Protein AF-A0A1H9RV15-F1 (afdb_monomer_lite)

pLDDT: mean 89.0, std 9.19, range [59.44, 98.06]

Secondary structure (DSSP, 8-state):
--HHHHHHTTHHHHHHTS-HHHHHHHHHHHHHHHGGG-SS-HHHHS-HHHHHHHHHIIIII-STT---HHHHHHHHHHHHHHHHH---TTHHHHHHHHHHHHHHHHS---HHHHHHHHHHHHHHHHHHTT--TT-HHHHHT-HHHHHHHHHHHHHHHTT-

Radius of gyration: 14.88 Å; chains: 1; bounding box: 36×20×36 Å

Foldseek 3Di:
DFPLCVLCVCLLVLQQVFDQQLLLVLLLCLLVVLQCLFPPHNPVQWDPVVVVLSCVCSPPPSHQLRAEPVNLVVNLVVLVCQCVVIVRQLSVLNSQLVNLSSVCSHPIRHSVSSSSSLVSSLSSRCVSVVHDRVDRPVLVPDPSSVVSSVVSVVSSVVRD

Sequence (160 aa):
MSLWDVRASEWGEVLEGISPLERGEISREVVKGSLGFFRPSFDEVFAEDTVRFVRSVLGESARPGGVDSVEADEISGRLYTLAEQDPAIGTASLAAALSLFFDCAATDFDAESVLEILSACYEAVLHTEGLSQEVLESETDNDNCSRLIDFQWEVITRFA

Structure (mmCIF, N/CA/C/O backbone):
data_AF-A0A1H9RV15-F1
#
_entry.id   AF-A0A1H9RV15-F1
#
loop_
_atom_site.group_PDB
_atom_site.id
_atom_site.type_symbol
_atom_site.label_atom_id
_atom_site.label_alt_id
_atom_site.label_comp_id
_atom_site.label_asym_id
_atom_site.label_entity_id
_atom_site.label_seq_id
_atom_site.pdbx_PDB_ins_code
_atom_site.Cartn_x
_atom_site.Cartn_y
_atom_site.Cartn_z
_atom_site.occupancy
_atom_site.B_iso_or_equiv
_atom_site.auth_seq_id
_atom_site.auth_comp_id
_atom_site.auth_asym_id
_atom_site.auth_atom_id
_atom_site.pdbx_PDB_model_num
ATOM 1 N N . MET A 1 1 ? -11.046 11.226 -10.508 1.00 76.06 1 MET A N 1
ATOM 2 C CA . MET A 1 1 ? -11.742 10.367 -9.536 1.00 76.06 1 MET A CA 1
ATOM 3 C C . MET A 1 1 ? -11.384 8.966 -9.947 1.00 76.06 1 MET A C 1
ATOM 5 O O . MET A 1 1 ? -11.799 8.555 -11.027 1.00 76.06 1 MET A O 1
ATOM 9 N N . SER A 1 2 ? -10.522 8.341 -9.161 1.00 87.88 2 SER A N 1
ATOM 10 C CA . SER A 1 2 ? -9.975 7.017 -9.428 1.00 87.88 2 SER A CA 1
ATOM 11 C C . SER A 1 2 ? -10.987 5.928 -9.071 1.00 87.88 2 SER A C 1
ATOM 13 O O . SER A 1 2 ? -11.999 6.191 -8.409 1.00 87.88 2 SER A O 1
ATOM 15 N N . LEU A 1 3 ? -10.726 4.689 -9.490 1.00 88.19 3 LEU A N 1
ATOM 16 C CA . LEU A 1 3 ? -11.530 3.542 -9.059 1.00 88.19 3 LEU A CA 1
ATOM 17 C C . LEU A 1 3 ? -11.449 3.358 -7.539 1.00 88.19 3 LEU A C 1
ATOM 19 O O . LEU A 1 3 ? -12.447 3.001 -6.909 1.00 88.19 3 LEU A O 1
ATOM 23 N N . TRP A 1 4 ? -10.284 3.646 -6.958 1.00 93.62 4 TRP A N 1
ATOM 24 C CA . TRP A 1 4 ? -10.071 3.595 -5.519 1.00 93.62 4 TRP A CA 1
ATOM 25 C C . TRP A 1 4 ? -10.959 4.604 -4.782 1.00 93.62 4 TRP A C 1
ATOM 27 O O . TRP A 1 4 ? -11.690 4.194 -3.888 1.00 93.62 4 TRP A O 1
ATOM 37 N N . ASP A 1 5 ? -11.019 5.869 -5.224 1.00 91.75 5 ASP A N 1
ATOM 38 C CA . ASP A 1 5 ? -11.853 6.913 -4.592 1.00 91.75 5 ASP A CA 1
ATOM 39 C C . ASP A 1 5 ? -13.330 6.504 -4.515 1.00 91.75 5 ASP A C 1
ATOM 41 O O . ASP A 1 5 ? -14.012 6.717 -3.511 1.00 91.75 5 ASP A O 1
ATOM 45 N N . VAL A 1 6 ? -13.838 5.904 -5.596 1.00 90.00 6 VAL A N 1
ATOM 46 C CA . VAL A 1 6 ? -15.234 5.456 -5.682 1.00 90.00 6 VAL A CA 1
ATOM 47 C C . VAL A 1 6 ? -15.498 4.351 -4.661 1.00 90.00 6 VAL A C 1
ATOM 49 O O . VAL A 1 6 ? -16.524 4.358 -3.980 1.00 90.00 6 VAL A O 1
ATOM 52 N N . ARG A 1 7 ? -14.571 3.398 -4.548 1.00 90.56 7 ARG A N 1
ATOM 53 C CA . ARG A 1 7 ? -14.728 2.192 -3.730 1.00 90.56 7 ARG A CA 1
ATOM 54 C C . ARG A 1 7 ? -14.453 2.444 -2.254 1.00 90.56 7 ARG A C 1
ATOM 56 O O . ARG A 1 7 ? -15.176 1.904 -1.426 1.00 90.56 7 ARG A O 1
ATOM 63 N N . ALA A 1 8 ? -13.476 3.287 -1.946 1.00 91.44 8 ALA A N 1
ATOM 64 C CA . ALA A 1 8 ? -13.043 3.589 -0.589 1.00 91.44 8 ALA A CA 1
ATOM 65 C C . ALA A 1 8 ? -13.955 4.576 0.150 1.00 91.44 8 ALA A C 1
ATOM 67 O O . ALA A 1 8 ? -13.808 4.748 1.358 1.00 91.44 8 ALA A O 1
ATOM 68 N N . SER A 1 9 ? -14.923 5.189 -0.542 1.00 89.94 9 SER A N 1
ATOM 69 C CA . SER A 1 9 ? -15.815 6.204 0.035 1.00 89.94 9 SER A CA 1
ATOM 70 C C . SER A 1 9 ? -16.570 5.747 1.294 1.00 89.94 9 SER A C 1
ATOM 72 O O . SER A 1 9 ? -16.852 6.572 2.158 1.00 89.94 9 SER A O 1
ATOM 74 N N . GLU A 1 10 ? -16.838 4.446 1.436 1.00 88.94 10 GLU A N 1
ATOM 75 C CA . GLU A 1 10 ? -17.528 3.856 2.597 1.00 88.94 10 GLU A CA 1
ATOM 76 C C . GLU A 1 10 ? -16.571 3.159 3.584 1.00 88.94 10 GLU A C 1
ATOM 78 O O . GLU A 1 10 ? -16.977 2.751 4.671 1.00 88.94 10 GLU A O 1
ATOM 83 N N . TRP A 1 11 ? -15.291 2.998 3.237 1.00 95.50 11 TRP A N 1
ATOM 84 C CA . TRP A 1 11 ? -14.346 2.212 4.040 1.00 95.50 11 TRP A CA 1
ATOM 85 C C . TRP A 1 11 ? -13.936 2.924 5.329 1.00 95.50 11 TRP A C 1
ATOM 87 O O . TRP A 1 11 ? -13.651 2.260 6.323 1.00 95.50 11 TRP A O 1
ATOM 97 N N . GLY A 1 12 ? -13.939 4.261 5.330 1.00 91.75 12 GLY A N 1
ATOM 98 C CA . GLY A 1 12 ? -13.603 5.065 6.507 1.00 91.75 12 GLY A CA 1
ATOM 99 C C . GLY A 1 12 ? -14.506 4.765 7.701 1.00 91.75 12 GLY A C 1
ATOM 100 O O . GLY A 1 12 ? -14.002 4.475 8.781 1.00 91.75 12 GLY A O 1
ATOM 101 N N . GLU A 1 13 ? -15.826 4.723 7.493 1.00 93.56 13 GLU A N 1
ATOM 102 C CA . GLU A 1 13 ? -16.794 4.413 8.558 1.00 93.56 13 GLU A CA 1
ATOM 103 C C . GLU A 1 13 ? -16.577 3.009 9.142 1.00 93.56 13 GLU A C 1
ATOM 105 O O . GLU A 1 13 ? -16.708 2.795 10.347 1.00 93.56 13 GLU A O 1
ATOM 110 N N . VAL A 1 14 ? -16.202 2.044 8.296 1.00 96.12 14 VAL A N 1
ATOM 111 C CA . VAL A 1 14 ? -15.886 0.679 8.737 1.00 96.12 14 VAL A CA 1
ATOM 112 C C . VAL A 1 14 ? -14.604 0.663 9.570 1.00 96.12 14 VAL A C 1
ATOM 114 O O . VAL A 1 14 ? -14.572 0.062 10.641 1.00 96.12 14 VAL A O 1
ATOM 117 N N . LEU A 1 15 ? -13.562 1.363 9.116 1.00 96.44 15 LEU A N 1
ATOM 118 C CA . LEU A 1 15 ? -12.280 1.461 9.816 1.00 96.44 15 LEU A CA 1
ATOM 119 C C . LEU A 1 15 ? -12.385 2.203 11.153 1.00 96.44 15 LEU A C 1
ATOM 121 O O . LEU A 1 15 ? -11.665 1.858 12.086 1.00 96.44 15 LEU A O 1
ATOM 125 N N . GLU A 1 16 ? -13.279 3.181 11.288 1.00 95.69 16 GLU A N 1
ATOM 126 C CA . GLU A 1 16 ? -13.557 3.847 12.570 1.00 95.69 16 GLU A CA 1
ATOM 127 C C . GLU A 1 16 ? -14.115 2.886 13.631 1.00 95.69 16 GLU A C 1
ATOM 129 O O . GLU A 1 16 ? -13.891 3.087 14.827 1.00 95.69 16 GLU A O 1
ATOM 134 N N . GLY A 1 17 ? -14.817 1.830 13.205 1.00 95.25 17 GLY A N 1
ATOM 135 C CA . GLY A 1 17 ? -15.331 0.779 14.084 1.00 95.25 17 GLY A CA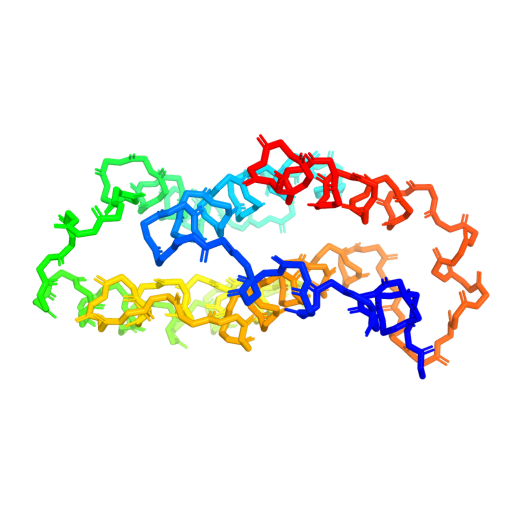 1
ATOM 136 C C . GLY A 1 17 ? -14.286 -0.250 14.528 1.00 95.25 17 GLY A C 1
ATOM 137 O O . GLY A 1 17 ? -14.544 -1.002 15.469 1.00 95.25 17 GLY A O 1
ATOM 138 N N . ILE A 1 18 ? -13.117 -0.281 13.882 1.00 96.81 18 ILE A N 1
ATOM 139 C CA . ILE A 1 18 ? -12.053 -1.266 14.106 1.00 96.81 18 ILE A CA 1
ATOM 140 C C . ILE A 1 18 ? -11.026 -0.711 15.103 1.00 96.81 18 ILE A C 1
ATOM 142 O O . ILE A 1 18 ? -10.687 0.476 15.094 1.00 96.81 18 ILE A O 1
ATOM 146 N N . SER A 1 19 ? -10.501 -1.561 15.992 1.00 95.25 19 SER A N 1
ATOM 147 C CA . SER A 1 19 ? -9.532 -1.098 16.991 1.00 95.25 19 SER A CA 1
ATOM 148 C C . SER A 1 19 ? -8.219 -0.613 16.344 1.00 95.25 19 SER A C 1
ATOM 150 O O . SER A 1 19 ? -7.855 -1.067 15.258 1.00 95.25 19 SER A O 1
ATOM 152 N N . PRO A 1 20 ? -7.445 0.285 16.990 1.00 93.31 20 PRO A N 1
ATOM 153 C CA . PRO A 1 20 ? -6.160 0.734 16.441 1.00 93.31 20 PRO A CA 1
ATOM 154 C C . PRO A 1 20 ? -5.172 -0.411 16.163 1.00 93.31 20 PRO A C 1
ATOM 156 O O . PRO A 1 20 ? -4.473 -0.403 15.154 1.00 93.31 20 PRO A O 1
ATOM 159 N N . LEU A 1 21 ? -5.155 -1.440 17.017 1.00 91.75 21 LEU A N 1
ATOM 160 C CA . LEU A 1 21 ? -4.301 -2.612 16.819 1.00 91.75 21 LEU A CA 1
ATOM 161 C C . LEU A 1 21 ? -4.684 -3.387 15.548 1.00 91.75 21 LEU A C 1
ATOM 163 O O . LEU A 1 21 ? -3.813 -3.758 14.766 1.00 91.75 21 LEU A O 1
ATOM 167 N N . GLU A 1 22 ? -5.980 -3.615 15.337 1.00 95.38 22 GLU A N 1
ATOM 168 C CA . GLU A 1 22 ? -6.496 -4.312 14.154 1.00 95.38 22 GLU A CA 1
ATOM 169 C C . GLU A 1 22 ? -6.296 -3.483 12.881 1.00 95.38 22 GLU A C 1
ATOM 171 O O . GLU A 1 22 ? -5.919 -4.036 11.853 1.00 95.38 22 GLU A O 1
ATOM 176 N N . ARG A 1 23 ? -6.432 -2.154 12.956 1.00 96.50 23 ARG A N 1
ATOM 177 C CA . ARG A 1 23 ? -6.058 -1.234 11.869 1.00 96.50 23 ARG A CA 1
ATOM 178 C C . ARG A 1 23 ? -4.582 -1.353 11.488 1.00 96.50 23 ARG A C 1
ATOM 180 O O . ARG A 1 23 ? -4.264 -1.396 10.302 1.00 96.50 23 ARG A O 1
ATOM 187 N N . GLY A 1 24 ? -3.691 -1.490 12.470 1.00 93.56 24 GLY A N 1
ATOM 188 C CA . GLY A 1 24 ? -2.277 -1.779 12.223 1.00 93.56 24 GLY A CA 1
ATOM 189 C C . GLY A 1 24 ? -2.050 -3.107 11.490 1.00 93.56 24 GLY A C 1
ATOM 190 O O . GLY A 1 24 ? -1.247 -3.165 10.556 1.00 93.56 24 GLY A O 1
ATOM 191 N N . GLU A 1 25 ? -2.776 -4.167 11.860 1.00 93.75 25 GLU A N 1
ATOM 192 C CA . GLU A 1 25 ? -2.707 -5.456 11.151 1.00 93.75 25 GLU A CA 1
ATOM 193 C C . GLU A 1 25 ? -3.297 -5.371 9.732 1.00 93.75 25 GLU A C 1
ATOM 195 O O . GLU A 1 25 ? -2.694 -5.911 8.806 1.00 93.75 25 GLU A O 1
ATOM 200 N N . ILE A 1 26 ? -4.393 -4.629 9.521 1.00 95.81 26 ILE A N 1
ATOM 201 C CA . ILE A 1 26 ? -4.959 -4.355 8.187 1.00 95.81 26 ILE A CA 1
ATOM 202 C C . ILE A 1 26 ? -3.922 -3.669 7.298 1.00 95.81 26 ILE A C 1
ATOM 204 O O . ILE A 1 26 ? -3.623 -4.169 6.212 1.00 95.81 26 ILE A O 1
ATOM 208 N N . SER A 1 27 ? -3.334 -2.559 7.759 1.00 95.75 27 SER A N 1
ATOM 209 C CA . SER A 1 27 ? -2.317 -1.819 7.003 1.00 95.75 27 SER A CA 1
ATOM 210 C C . SER A 1 27 ? -1.143 -2.717 6.630 1.00 95.75 27 SER A C 1
ATOM 212 O O . SER A 1 27 ? -0.704 -2.742 5.481 1.00 95.75 27 SER A O 1
ATOM 214 N N . ARG A 1 28 ? -0.665 -3.524 7.579 1.00 93.56 28 ARG A N 1
ATOM 215 C CA . ARG A 1 28 ? 0.426 -4.471 7.352 1.00 93.56 28 ARG A CA 1
ATOM 216 C C . ARG A 1 28 ? 0.066 -5.541 6.319 1.00 93.56 28 ARG A C 1
ATOM 218 O O . ARG A 1 28 ? 0.871 -5.821 5.426 1.00 93.56 28 ARG A O 1
ATOM 225 N N . GLU A 1 29 ? -1.102 -6.169 6.454 1.00 95.31 29 GLU A N 1
ATOM 226 C CA . GLU A 1 29 ? -1.582 -7.191 5.520 1.00 95.31 29 GLU A CA 1
ATOM 227 C C . GLU A 1 29 ? -1.735 -6.618 4.115 1.00 95.31 29 GLU A C 1
ATOM 229 O O . GLU A 1 29 ? -1.291 -7.252 3.154 1.00 95.31 29 GLU A O 1
ATOM 234 N N . VAL A 1 30 ? -2.280 -5.405 3.989 1.00 96.69 30 VAL A N 1
ATOM 235 C CA . VAL A 1 30 ? -2.431 -4.741 2.697 1.00 96.69 30 VAL A CA 1
ATOM 236 C C . VAL A 1 30 ? -1.082 -4.402 2.083 1.00 96.69 30 VAL A C 1
ATOM 238 O O . VAL A 1 30 ? -0.852 -4.783 0.936 1.00 96.69 30 VAL A O 1
ATOM 241 N N . VAL A 1 31 ? -0.170 -3.743 2.804 1.00 95.62 31 VAL A N 1
ATOM 242 C CA . VAL A 1 31 ? 1.146 -3.365 2.255 1.00 95.62 31 VAL A CA 1
ATOM 243 C C . VAL A 1 31 ? 1.894 -4.606 1.770 1.00 95.62 31 VAL A C 1
ATOM 245 O O . VAL A 1 31 ? 2.394 -4.650 0.645 1.00 95.62 31 VAL A O 1
ATOM 248 N N . LYS A 1 32 ? 1.914 -5.668 2.582 1.00 95.06 32 LYS A N 1
ATOM 249 C CA . LYS A 1 32 ? 2.584 -6.922 2.228 1.00 95.06 32 LYS A CA 1
ATOM 250 C C . LYS A 1 32 ? 1.888 -7.662 1.085 1.00 95.06 32 LYS A C 1
ATOM 252 O O . LYS A 1 32 ? 2.565 -8.201 0.211 1.00 95.06 32 LYS A O 1
ATOM 257 N N . GLY A 1 33 ? 0.559 -7.721 1.100 1.00 95.62 33 GLY A N 1
ATOM 258 C CA . GLY A 1 33 ? -0.235 -8.405 0.082 1.00 95.62 33 GLY A CA 1
ATOM 259 C C . GLY A 1 33 ? -0.197 -7.701 -1.272 1.00 95.62 33 GLY A C 1
ATOM 260 O O . GLY A 1 33 ? -0.122 -8.372 -2.301 1.00 95.62 33 GLY A O 1
ATOM 261 N N . SER A 1 34 ? -0.134 -6.367 -1.275 1.00 96.62 34 SER A N 1
ATOM 262 C CA . SER A 1 34 ? -0.054 -5.537 -2.486 1.00 96.62 34 SER A CA 1
ATOM 263 C C . SER A 1 34 ? 1.194 -5.838 -3.318 1.00 96.62 34 SER A C 1
ATOM 265 O O . SER A 1 34 ? 1.151 -5.750 -4.543 1.00 96.62 34 SER A O 1
ATOM 267 N N . LEU A 1 35 ? 2.282 -6.314 -2.695 1.00 95.62 35 LEU A N 1
ATOM 268 C CA . LEU A 1 35 ? 3.478 -6.760 -3.420 1.00 95.62 35 LEU A CA 1
ATOM 269 C C . LEU A 1 35 ? 3.185 -7.893 -4.423 1.00 95.62 35 LEU A C 1
ATOM 271 O O . LEU A 1 35 ? 3.884 -8.035 -5.423 1.00 95.62 35 LEU A O 1
ATOM 275 N N . GLY A 1 36 ? 2.147 -8.698 -4.178 1.00 96.00 36 GLY A N 1
ATOM 276 C CA . GLY A 1 36 ? 1.714 -9.771 -5.076 1.00 96.00 36 GLY A CA 1
ATOM 277 C C . GLY A 1 36 ? 0.964 -9.293 -6.323 1.00 96.00 36 GLY A C 1
ATOM 278 O O . GLY A 1 36 ? 0.670 -10.112 -7.192 1.00 96.00 36 GLY A O 1
ATOM 279 N N . PHE A 1 37 ? 0.649 -7.999 -6.415 1.00 96.62 37 PHE A N 1
ATOM 280 C CA . PHE A 1 37 ? -0.097 -7.419 -7.530 1.00 96.62 37 PHE A CA 1
ATOM 281 C C . PHE A 1 37 ? 0.800 -6.730 -8.557 1.00 96.62 37 PHE A C 1
ATOM 283 O O . PHE A 1 37 ? 0.327 -6.419 -9.640 1.00 96.62 37 PHE A O 1
ATOM 290 N N . PHE A 1 38 ? 2.092 -6.537 -8.302 1.00 95.50 38 PHE A N 1
ATOM 291 C CA . PHE A 1 38 ? 2.990 -5.991 -9.322 1.00 95.50 38 PHE A CA 1
ATOM 292 C C . PHE A 1 38 ? 3.155 -6.956 -10.499 1.00 95.50 38 PHE A C 1
ATOM 294 O O . PHE A 1 38 ? 3.338 -8.160 -10.303 1.00 95.50 38 PHE A O 1
ATOM 301 N N . ARG A 1 39 ? 3.126 -6.422 -11.725 1.00 91.94 39 ARG A N 1
ATOM 302 C CA . ARG A 1 39 ? 3.322 -7.187 -12.963 1.00 91.94 39 ARG A CA 1
ATOM 303 C C . ARG A 1 39 ? 4.546 -6.676 -13.727 1.00 91.94 39 ARG A C 1
ATOM 305 O O . ARG A 1 39 ? 4.705 -5.466 -13.852 1.00 91.94 39 ARG A O 1
ATOM 312 N N . PRO A 1 40 ? 5.384 -7.568 -14.287 1.00 89.88 40 PRO A N 1
ATOM 313 C CA . PRO A 1 40 ? 5.253 -9.032 -14.290 1.00 89.88 40 PRO A CA 1
ATOM 314 C C . PRO A 1 40 ? 5.494 -9.700 -12.921 1.00 89.88 40 PRO A C 1
ATOM 316 O O . PRO A 1 40 ? 4.844 -10.700 -12.622 1.00 89.88 40 PRO A O 1
ATOM 319 N N . SER A 1 41 ? 6.310 -9.103 -12.052 1.00 94.88 41 SER A N 1
ATOM 320 C CA . SER A 1 41 ? 6.397 -9.422 -10.621 1.00 94.88 41 SER A CA 1
ATOM 321 C C . SER A 1 41 ? 7.099 -8.290 -9.867 1.00 94.88 41 SER A C 1
ATOM 323 O O . SER A 1 41 ? 7.792 -7.481 -10.480 1.00 94.88 41 SER A O 1
ATOM 325 N N . PHE A 1 42 ? 6.971 -8.233 -8.538 1.00 95.12 42 PHE A N 1
ATOM 326 C CA . PHE A 1 42 ? 7.671 -7.231 -7.722 1.00 95.12 42 PHE A CA 1
ATOM 327 C C . PHE A 1 42 ? 9.197 -7.251 -7.937 1.00 95.12 42 PHE A C 1
ATOM 329 O O . PHE A 1 42 ? 9.807 -6.201 -8.110 1.00 95.12 42 PHE A O 1
ATOM 336 N N . ASP A 1 43 ? 9.801 -8.442 -7.999 1.00 95.88 43 ASP A N 1
ATOM 337 C CA . ASP A 1 43 ? 11.242 -8.639 -8.217 1.00 95.88 43 ASP A CA 1
ATOM 338 C C . ASP A 1 43 ? 11.723 -8.211 -9.610 1.00 95.88 43 ASP A C 1
ATOM 340 O O . ASP A 1 43 ? 12.910 -7.962 -9.800 1.00 95.88 43 ASP A O 1
ATOM 344 N N . GLU A 1 44 ? 10.822 -8.166 -10.591 1.00 95.00 44 GLU A N 1
ATOM 345 C CA . GLU A 1 44 ? 11.140 -7.760 -11.964 1.00 95.00 44 GLU A CA 1
ATOM 346 C C . GLU A 1 44 ? 10.855 -6.279 -12.222 1.00 95.00 44 GLU A C 1
ATOM 348 O O . GLU A 1 44 ? 11.431 -5.700 -13.142 1.00 95.00 44 GLU A O 1
ATOM 353 N N . VAL A 1 45 ? 9.964 -5.673 -11.434 1.00 94.12 45 VAL A N 1
ATOM 354 C CA . VAL A 1 45 ? 9.619 -4.251 -11.542 1.00 94.12 45 VAL A CA 1
ATOM 355 C C . VAL A 1 45 ? 10.658 -3.374 -10.846 1.00 94.12 45 VAL A C 1
ATOM 357 O O . VAL A 1 45 ? 11.019 -2.332 -11.387 1.00 94.12 45 VAL A O 1
ATOM 360 N N . PHE A 1 46 ? 11.137 -3.787 -9.671 1.00 94.81 46 PHE A N 1
ATOM 361 C CA . PHE A 1 46 ? 12.024 -2.984 -8.828 1.00 94.81 46 PHE A CA 1
ATOM 362 C C . PHE A 1 46 ? 13.458 -3.515 -8.817 1.00 94.81 46 PHE A C 1
ATOM 364 O O . PHE A 1 46 ? 13.717 -4.699 -9.036 1.00 94.81 46 PHE A O 1
ATOM 371 N N . ALA A 1 47 ? 14.409 -2.634 -8.514 1.00 94.31 47 ALA A N 1
ATOM 372 C CA . ALA A 1 47 ? 15.806 -2.995 -8.339 1.00 94.31 47 ALA A CA 1
ATOM 373 C C . ALA A 1 47 ? 15.993 -3.966 -7.160 1.00 94.31 47 ALA A C 1
ATOM 375 O O . ALA A 1 47 ? 15.302 -3.893 -6.142 1.00 94.31 47 ALA A O 1
ATOM 376 N N . GLU A 1 48 ? 16.990 -4.851 -7.257 1.00 93.75 48 GLU A N 1
ATOM 377 C CA . GLU A 1 48 ? 17.249 -5.884 -6.242 1.00 93.75 48 GLU A CA 1
ATOM 378 C C . GLU A 1 48 ? 17.429 -5.299 -4.829 1.00 93.75 48 GLU A C 1
ATOM 380 O O . GLU A 1 48 ? 16.949 -5.868 -3.846 1.00 93.75 48 GLU A O 1
ATOM 385 N N . ASP A 1 49 ? 18.089 -4.143 -4.718 1.00 91.38 49 ASP A N 1
ATOM 386 C CA . ASP A 1 49 ? 18.312 -3.469 -3.439 1.00 91.38 49 ASP A CA 1
ATOM 387 C C . ASP A 1 49 ? 17.008 -2.951 -2.817 1.00 91.38 49 ASP A C 1
ATOM 389 O O . ASP A 1 49 ? 16.814 -3.111 -1.607 1.00 91.38 49 ASP A O 1
ATOM 393 N N . THR A 1 50 ? 16.092 -2.417 -3.632 1.00 92.88 50 THR A N 1
ATOM 394 C CA . THR A 1 50 ? 14.734 -2.030 -3.221 1.00 92.88 50 THR A CA 1
ATOM 395 C C . THR A 1 50 ? 13.965 -3.246 -2.736 1.00 92.88 50 THR A C 1
ATOM 397 O O . THR A 1 50 ? 13.439 -3.250 -1.625 1.00 92.88 50 THR A O 1
ATOM 400 N N . VAL A 1 51 ? 13.963 -4.324 -3.521 1.00 93.88 51 VAL A N 1
ATOM 401 C CA . VAL A 1 51 ? 13.253 -5.564 -3.186 1.00 93.88 51 VAL A CA 1
ATOM 402 C C . VAL A 1 51 ? 13.758 -6.140 -1.865 1.00 93.88 51 VAL A C 1
ATOM 404 O O . VAL A 1 51 ? 12.964 -6.512 -0.997 1.00 93.88 51 VAL A O 1
ATOM 407 N N . ARG A 1 52 ? 15.083 -6.194 -1.684 1.00 91.69 52 ARG A N 1
ATOM 408 C CA . ARG A 1 52 ? 15.716 -6.690 -0.457 1.00 91.69 52 ARG A CA 1
ATOM 409 C C . ARG A 1 52 ? 15.352 -5.823 0.741 1.00 91.69 52 ARG A C 1
ATOM 411 O O . ARG A 1 52 ? 15.024 -6.364 1.794 1.00 91.69 52 ARG A O 1
ATOM 418 N N . PHE A 1 53 ? 15.388 -4.503 0.579 1.00 90.44 53 PHE A N 1
ATOM 419 C CA . PHE A 1 53 ? 15.021 -3.558 1.627 1.00 90.44 53 PHE A CA 1
ATOM 420 C C . PHE A 1 53 ? 13.553 -3.714 2.037 1.00 90.44 53 PHE A C 1
ATOM 422 O O . PHE A 1 53 ? 13.282 -3.980 3.206 1.00 90.44 53 PHE A O 1
ATOM 429 N N . VAL A 1 54 ? 12.623 -3.664 1.080 1.00 91.38 54 VAL A N 1
ATOM 430 C CA . VAL A 1 54 ? 11.177 -3.778 1.329 1.00 91.38 54 VAL A CA 1
ATOM 431 C C . VAL A 1 54 ? 10.831 -5.104 2.010 1.00 91.38 54 VAL A C 1
ATOM 433 O O . VAL A 1 54 ? 10.096 -5.129 2.996 1.00 91.38 54 VAL A O 1
ATOM 436 N N . ARG A 1 55 ? 11.408 -6.221 1.552 1.00 90.56 55 ARG A N 1
ATOM 437 C CA . ARG A 1 55 ? 11.208 -7.531 2.196 1.00 90.56 55 ARG A CA 1
ATOM 438 C C . ARG A 1 55 ? 11.776 -7.598 3.609 1.00 90.56 55 ARG A C 1
ATOM 440 O O . ARG A 1 55 ? 11.180 -8.262 4.452 1.00 90.56 55 ARG A O 1
ATOM 447 N N . SER A 1 56 ? 12.908 -6.941 3.858 1.00 86.62 56 SER A N 1
ATOM 448 C CA . SER A 1 56 ? 13.515 -6.875 5.188 1.00 86.62 56 SER A CA 1
ATOM 449 C C . SER A 1 56 ? 12.596 -6.141 6.161 1.00 86.62 56 SER A C 1
ATOM 451 O O . SER A 1 56 ? 12.260 -6.691 7.208 1.00 86.62 56 SER A O 1
ATOM 453 N N . VAL A 1 57 ? 12.132 -4.943 5.788 1.00 85.00 57 VAL A N 1
ATOM 454 C CA . VAL A 1 57 ? 11.310 -4.098 6.670 1.00 85.00 57 VAL A CA 1
ATOM 455 C C . VAL A 1 57 ? 9.901 -4.669 6.873 1.00 85.00 57 VAL A C 1
ATOM 457 O O . VAL A 1 57 ? 9.371 -4.620 7.979 1.00 85.00 57 VAL A O 1
ATOM 460 N N . LEU A 1 58 ? 9.316 -5.316 5.855 1.00 84.19 58 LEU A N 1
ATOM 461 C CA . LEU A 1 58 ? 8.018 -6.003 5.966 1.00 84.19 58 LEU A CA 1
ATOM 462 C C . LEU A 1 58 ? 8.091 -7.396 6.617 1.00 84.19 58 LEU A C 1
ATOM 464 O O . LEU A 1 58 ? 7.058 -8.024 6.879 1.00 84.19 58 LEU A O 1
ATOM 468 N N . GLY A 1 59 ? 9.301 -7.906 6.844 1.00 77.12 59 GLY A N 1
ATOM 469 C CA . GLY A 1 59 ? 9.559 -9.195 7.471 1.00 77.12 59 GLY A CA 1
ATOM 470 C C . GLY A 1 59 ? 9.528 -9.111 8.994 1.00 77.12 59 GLY A C 1
ATOM 471 O O . GLY A 1 59 ? 8.509 -9.417 9.619 1.00 77.12 59 GLY A O 1
ATOM 472 N N . GLU A 1 60 ? 10.669 -8.761 9.583 1.00 62.31 60 GLU A N 1
ATOM 473 C CA . GLU A 1 60 ? 10.906 -8.833 11.031 1.00 62.31 60 GLU A CA 1
ATOM 474 C C . GLU A 1 60 ? 10.369 -7.602 11.777 1.00 62.31 60 GLU A C 1
ATOM 476 O O . GLU A 1 60 ? 9.813 -7.761 12.865 1.00 62.31 60 GLU A O 1
ATOM 481 N N . SER A 1 61 ? 10.434 -6.420 11.157 1.00 59.44 61 SER A N 1
ATOM 482 C CA . SER A 1 61 ? 10.097 -5.134 11.787 1.00 59.44 61 SER A CA 1
ATOM 483 C C . SER A 1 61 ? 8.614 -4.755 11.695 1.00 59.44 61 SER A C 1
ATOM 485 O O . SER A 1 61 ? 8.119 -3.992 12.511 1.00 59.44 61 SER A O 1
ATOM 487 N N . ALA A 1 62 ? 7.843 -5.314 10.759 1.00 60.09 62 ALA A N 1
ATOM 488 C CA . ALA A 1 62 ? 6.467 -4.868 10.493 1.00 60.09 62 ALA A CA 1
ATOM 489 C C . ALA A 1 62 ? 5.403 -5.328 11.510 1.00 60.09 62 ALA A C 1
ATOM 491 O O . ALA A 1 62 ? 4.245 -5.506 11.139 1.00 60.09 62 ALA A O 1
ATOM 492 N N . ARG A 1 63 ? 5.752 -5.580 12.775 1.00 65.75 63 ARG A N 1
ATOM 493 C CA . ARG A 1 63 ? 4.742 -5.853 13.811 1.00 65.75 63 ARG A CA 1
ATOM 494 C C . ARG A 1 63 ? 4.201 -4.531 14.365 1.00 65.75 63 ARG A C 1
ATOM 496 O O . ARG A 1 63 ? 5.015 -3.692 14.751 1.00 65.75 63 ARG A O 1
ATOM 503 N N . PRO A 1 64 ? 2.873 -4.355 14.480 1.00 60.78 64 PRO A N 1
ATOM 504 C CA . PRO A 1 64 ? 2.305 -3.205 15.179 1.00 60.78 64 PRO A CA 1
ATOM 505 C C . PRO A 1 64 ? 2.882 -3.092 16.599 1.00 60.78 64 PRO A C 1
ATOM 507 O O . PRO A 1 64 ? 2.891 -4.070 17.349 1.00 60.78 64 PRO A O 1
ATOM 510 N N . GLY A 1 65 ? 3.427 -1.921 16.945 1.00 61.19 65 GLY A N 1
ATOM 511 C CA . GLY A 1 65 ? 4.098 -1.670 18.229 1.00 61.19 65 GLY A CA 1
ATOM 512 C C . GLY A 1 65 ? 5.464 -2.353 18.409 1.00 61.19 65 GLY A C 1
ATOM 513 O O . GLY A 1 65 ? 5.973 -2.404 19.528 1.00 61.19 65 GLY A O 1
ATOM 514 N N . GLY A 1 66 ? 6.037 -2.917 17.339 1.00 60.00 66 GLY A N 1
ATOM 515 C CA . GLY A 1 66 ? 7.333 -3.602 17.340 1.00 60.00 66 GLY A CA 1
ATOM 516 C C . GLY A 1 66 ? 8.507 -2.773 16.816 1.00 60.00 66 GLY A C 1
ATOM 517 O O . GLY A 1 66 ? 9.631 -3.256 16.894 1.00 60.00 66 GLY A O 1
ATOM 518 N N . VAL A 1 67 ? 8.252 -1.568 16.302 1.00 65.19 67 VAL A N 1
ATOM 519 C CA . VAL A 1 67 ? 9.270 -0.658 15.758 1.00 65.19 67 VAL A CA 1
ATOM 520 C C . VAL A 1 67 ? 9.560 0.409 16.806 1.00 65.19 67 VAL A C 1
ATOM 522 O O . VAL A 1 67 ? 8.642 1.101 17.250 1.00 65.19 67 VAL A O 1
ATOM 525 N N . ASP A 1 68 ? 10.814 0.529 17.238 1.00 69.50 68 ASP A N 1
ATOM 526 C CA . ASP A 1 68 ? 11.212 1.659 18.078 1.00 69.50 68 ASP A CA 1
ATOM 527 C C . ASP A 1 68 ? 11.437 2.924 17.230 1.00 69.50 68 ASP A C 1
ATOM 529 O O . ASP A 1 68 ? 11.582 2.867 16.009 1.00 69.50 68 ASP A O 1
ATOM 533 N N . SER A 1 69 ? 11.443 4.098 17.864 1.00 65.88 69 SER A N 1
ATOM 534 C CA . SER A 1 69 ? 11.546 5.370 17.137 1.00 65.88 69 SER A CA 1
ATOM 535 C C . SER A 1 69 ? 12.854 5.520 16.351 1.00 65.88 69 SER A C 1
ATOM 537 O O . SER A 1 69 ? 12.891 6.253 15.372 1.00 65.88 69 SER A O 1
ATOM 539 N N . VAL A 1 70 ? 13.932 4.854 16.778 1.00 67.12 70 VAL A N 1
ATOM 540 C CA . VAL A 1 70 ? 15.241 4.938 16.116 1.00 67.12 70 VAL A CA 1
ATOM 541 C C . VAL A 1 70 ? 15.234 4.097 14.843 1.00 67.12 70 VAL A C 1
ATOM 543 O O . VAL A 1 70 ? 15.694 4.556 13.801 1.00 67.12 70 VAL A O 1
ATOM 546 N N . GLU A 1 71 ? 14.665 2.895 14.905 1.00 74.94 71 GLU A N 1
ATOM 547 C CA . GLU A 1 71 ? 14.463 2.034 13.742 1.00 74.94 71 GLU A CA 1
ATOM 548 C C . GLU A 1 71 ? 13.512 2.684 12.724 1.00 74.94 71 GLU A C 1
ATOM 550 O O . GLU A 1 71 ? 13.793 2.659 11.525 1.00 74.94 71 GLU A O 1
ATOM 555 N N . ALA A 1 72 ? 12.437 3.335 13.187 1.00 73.88 72 ALA A N 1
ATOM 556 C CA . ALA A 1 72 ? 11.531 4.092 12.322 1.00 73.88 72 ALA A CA 1
ATOM 557 C C . ALA A 1 72 ? 12.256 5.234 11.584 1.00 73.88 72 ALA A C 1
ATOM 559 O O . ALA A 1 72 ? 12.141 5.338 10.364 1.00 73.88 72 ALA A O 1
ATOM 560 N N . ASP A 1 73 ? 13.065 6.034 12.288 1.00 74.94 73 ASP A N 1
ATOM 561 C CA . ASP A 1 73 ? 13.830 7.137 11.689 1.00 74.94 73 ASP A CA 1
ATOM 562 C C . ASP A 1 73 ? 14.837 6.645 10.631 1.00 74.94 73 ASP A C 1
ATOM 564 O O . ASP A 1 73 ? 14.975 7.246 9.559 1.00 74.94 73 ASP A O 1
ATOM 568 N N . GLU A 1 74 ? 15.538 5.536 10.896 1.00 81.38 74 GLU A N 1
ATOM 569 C CA . GLU A 1 74 ? 16.475 4.931 9.939 1.00 81.38 74 GLU A CA 1
ATOM 570 C C . GLU A 1 74 ? 15.762 4.408 8.682 1.00 81.38 74 GLU A C 1
ATOM 572 O O . GLU A 1 74 ? 16.241 4.612 7.557 1.00 81.38 74 GLU A O 1
ATOM 577 N N . ILE A 1 75 ? 14.604 3.763 8.856 1.00 84.62 75 ILE A N 1
ATOM 578 C CA . ILE A 1 75 ? 13.773 3.266 7.754 1.00 84.62 75 ILE A CA 1
ATOM 579 C C . ILE A 1 75 ? 13.237 4.435 6.922 1.00 84.62 75 ILE A C 1
ATOM 581 O O . ILE A 1 75 ? 13.405 4.427 5.698 1.00 84.62 75 ILE A O 1
ATOM 585 N N . SER A 1 76 ? 12.671 5.460 7.559 1.00 79.44 76 SER A N 1
ATOM 586 C CA . SER A 1 76 ? 12.124 6.647 6.890 1.00 79.44 76 SER A CA 1
ATOM 587 C C . SER A 1 76 ? 13.199 7.421 6.127 1.00 79.44 76 SER A C 1
ATOM 589 O O . SER A 1 76 ? 12.991 7.801 4.971 1.00 79.44 76 SER A O 1
ATOM 591 N N . GLY A 1 77 ? 14.397 7.574 6.701 1.00 84.00 77 GLY A N 1
ATOM 592 C CA . GLY A 1 77 ? 15.534 8.185 6.009 1.00 84.00 77 GLY A CA 1
ATOM 593 C C . GLY A 1 77 ? 15.921 7.433 4.732 1.00 84.00 77 GLY A C 1
ATOM 594 O O . GLY A 1 77 ? 16.210 8.047 3.702 1.00 84.00 77 GLY A O 1
ATOM 595 N N . ARG A 1 78 ? 15.876 6.098 4.761 1.00 86.38 78 ARG A N 1
ATOM 596 C CA . ARG A 1 78 ? 16.173 5.269 3.588 1.00 86.38 78 ARG A CA 1
ATOM 597 C C . ARG A 1 78 ? 15.051 5.300 2.550 1.00 86.38 78 ARG A C 1
ATOM 599 O O . ARG A 1 78 ? 15.354 5.411 1.361 1.00 86.38 78 ARG A O 1
ATOM 606 N N . LEU A 1 79 ? 13.788 5.277 2.978 1.00 86.81 79 LEU A N 1
ATOM 607 C CA . LEU A 1 79 ? 12.611 5.405 2.109 1.00 86.81 79 LEU A CA 1
ATOM 608 C C . LEU A 1 79 ? 12.611 6.720 1.325 1.00 86.81 79 LEU A C 1
ATOM 610 O O . LEU A 1 79 ? 12.337 6.708 0.126 1.00 86.81 79 LEU A O 1
ATOM 614 N N . TYR A 1 80 ? 13.012 7.827 1.955 1.00 83.69 80 TYR A N 1
ATOM 615 C CA . TYR A 1 80 ? 13.123 9.129 1.291 1.00 83.69 80 TYR A CA 1
ATOM 616 C C . TYR A 1 80 ? 14.083 9.104 0.091 1.00 83.69 80 TYR A C 1
ATOM 618 O O . TYR A 1 80 ? 13.842 9.747 -0.927 1.00 83.69 80 TYR A O 1
ATOM 626 N N . THR A 1 81 ? 15.159 8.320 0.183 1.00 86.88 81 THR A N 1
ATOM 627 C CA . THR A 1 81 ? 16.151 8.189 -0.898 1.00 86.88 81 THR A CA 1
ATOM 628 C C . THR A 1 81 ? 15.789 7.133 -1.944 1.00 86.88 81 THR A C 1
ATOM 630 O O . THR A 1 81 ? 16.459 7.037 -2.971 1.00 86.88 81 THR A O 1
ATOM 633 N N . LEU A 1 82 ? 14.741 6.335 -1.715 1.00 87.06 82 LEU A N 1
ATOM 634 C CA . LEU A 1 82 ? 14.420 5.175 -2.547 1.00 87.06 82 LEU A CA 1
ATOM 635 C C . LEU A 1 82 ? 14.034 5.582 -3.975 1.00 87.06 82 LEU A C 1
ATOM 637 O O . LEU A 1 82 ? 14.501 4.972 -4.932 1.00 87.06 82 LEU A O 1
ATOM 641 N N . ALA A 1 83 ? 13.257 6.659 -4.122 1.00 80.56 83 ALA A N 1
ATOM 642 C CA . ALA A 1 83 ? 12.854 7.189 -5.427 1.00 80.56 83 ALA A CA 1
ATOM 643 C C . ALA A 1 83 ? 14.037 7.709 -6.266 1.00 80.56 83 ALA A C 1
ATOM 645 O O . ALA A 1 83 ? 13.964 7.728 -7.491 1.00 80.56 83 ALA A O 1
ATOM 646 N N . GLU A 1 84 ? 15.139 8.113 -5.626 1.00 84.62 84 GLU A N 1
ATOM 647 C CA . GLU A 1 84 ? 16.365 8.519 -6.326 1.00 84.62 84 GLU A CA 1
ATOM 648 C C . GLU A 1 84 ? 17.214 7.312 -6.758 1.00 84.62 84 GLU A C 1
ATOM 650 O O . GLU A 1 84 ? 18.016 7.415 -7.687 1.00 84.62 84 GLU A O 1
ATOM 655 N N . GLN A 1 85 ? 17.054 6.174 -6.079 1.00 88.25 85 GLN A N 1
ATOM 656 C CA . GLN A 1 85 ? 17.850 4.961 -6.280 1.00 88.25 85 GLN A CA 1
ATOM 657 C C . GLN A 1 85 ? 17.198 3.980 -7.258 1.00 88.25 85 GLN A C 1
ATOM 659 O O . GLN A 1 85 ? 17.911 3.281 -7.980 1.00 88.25 85 GLN A O 1
ATOM 664 N N . ASP A 1 86 ? 15.866 3.936 -7.298 1.00 90.31 86 ASP A N 1
ATOM 665 C CA . ASP A 1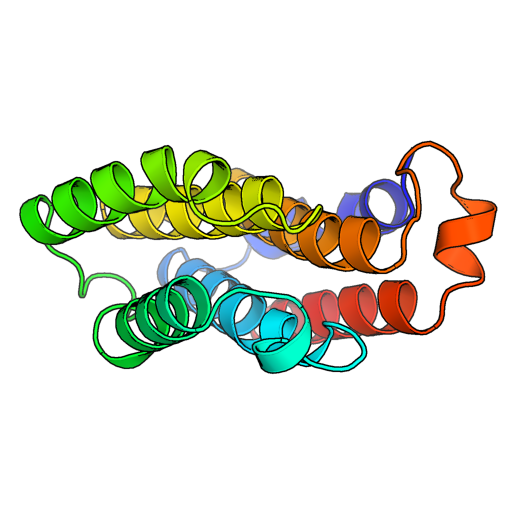 86 ? 15.100 3.011 -8.126 1.00 90.31 86 ASP A CA 1
ATOM 666 C C . ASP A 1 86 ? 14.205 3.763 -9.128 1.00 90.31 86 ASP A C 1
ATOM 668 O O . ASP A 1 86 ? 13.241 4.419 -8.723 1.00 90.31 86 ASP A O 1
ATOM 672 N N . PRO A 1 87 ? 14.489 3.666 -10.442 1.00 88.81 87 PRO A N 1
ATOM 673 C CA . PRO A 1 87 ? 13.790 4.431 -11.469 1.00 88.81 87 PRO A CA 1
ATOM 674 C C . PRO A 1 87 ? 12.389 3.896 -11.812 1.00 88.81 87 PRO A C 1
ATOM 676 O O . PRO A 1 87 ? 11.750 4.443 -12.715 1.00 88.81 87 PRO A O 1
ATOM 679 N N . ALA A 1 88 ? 11.911 2.821 -11.176 1.00 91.19 88 ALA A N 1
ATOM 680 C CA . ALA A 1 88 ? 10.585 2.280 -11.454 1.00 91.19 88 ALA A CA 1
ATOM 681 C C . ALA A 1 88 ? 9.469 3.299 -11.142 1.00 91.19 88 ALA A C 1
ATOM 683 O O . ALA A 1 88 ? 9.480 3.987 -10.123 1.00 91.19 88 ALA A O 1
ATOM 684 N N . ILE A 1 89 ? 8.458 3.375 -12.017 1.00 87.50 89 ILE A N 1
ATOM 685 C CA . ILE A 1 89 ? 7.390 4.396 -11.951 1.00 87.50 89 ILE A CA 1
ATOM 686 C C . ILE A 1 89 ? 6.568 4.279 -10.648 1.00 87.50 89 ILE A C 1
ATOM 688 O O . ILE A 1 89 ? 6.087 5.281 -10.128 1.00 87.50 89 ILE A O 1
ATOM 692 N N . GLY A 1 90 ? 6.464 3.079 -10.067 1.00 88.81 90 GLY A N 1
ATOM 693 C CA . GLY A 1 90 ? 5.762 2.838 -8.801 1.00 88.81 90 GLY A CA 1
ATOM 694 C C . GLY A 1 90 ? 6.574 3.116 -7.528 1.00 88.81 90 GLY A C 1
ATOM 695 O O . GLY A 1 90 ? 6.010 3.027 -6.437 1.00 88.81 90 GLY A O 1
ATOM 696 N N . THR A 1 91 ? 7.871 3.442 -7.621 1.00 92.25 91 THR A N 1
ATOM 697 C CA . THR A 1 91 ? 8.758 3.550 -6.444 1.00 92.25 91 THR A CA 1
ATOM 698 C C . THR A 1 91 ? 8.305 4.632 -5.473 1.00 92.25 91 THR A C 1
ATOM 700 O O . THR A 1 91 ? 8.322 4.407 -4.267 1.00 92.25 91 THR A O 1
ATOM 703 N N . ALA A 1 92 ? 7.881 5.794 -5.976 1.00 92.25 92 ALA A N 1
ATOM 704 C CA . ALA A 1 92 ? 7.469 6.906 -5.122 1.00 92.25 92 ALA A CA 1
ATOM 705 C C . ALA A 1 92 ? 6.236 6.551 -4.273 1.00 92.25 92 ALA A C 1
ATOM 707 O O . ALA A 1 92 ? 6.251 6.752 -3.061 1.00 92.25 92 ALA A O 1
ATOM 708 N N . SER A 1 93 ? 5.209 5.955 -4.885 1.00 94.25 93 SER A N 1
ATOM 709 C CA . SER A 1 93 ? 4.001 5.519 -4.174 1.00 94.25 93 SER A CA 1
ATOM 710 C C . SER A 1 93 ? 4.284 4.363 -3.210 1.00 94.25 93 SER A C 1
ATOM 712 O O . SER A 1 93 ? 3.770 4.350 -2.095 1.00 94.25 93 SER A O 1
ATOM 714 N N . LEU A 1 94 ? 5.164 3.424 -3.585 1.00 94.12 94 LEU A N 1
ATOM 715 C CA . LEU A 1 94 ? 5.609 2.359 -2.682 1.00 94.12 94 LEU A CA 1
ATOM 716 C C . LEU A 1 94 ? 6.347 2.924 -1.460 1.00 94.12 94 LEU A C 1
ATOM 718 O O . LEU A 1 94 ? 6.093 2.498 -0.335 1.00 94.12 94 LEU A O 1
ATOM 722 N N . ALA A 1 95 ? 7.249 3.885 -1.677 1.00 93.50 95 ALA A N 1
ATOM 723 C CA . ALA A 1 95 ? 7.962 4.557 -0.600 1.00 93.50 95 ALA A CA 1
ATOM 724 C C . ALA A 1 95 ? 6.990 5.310 0.317 1.00 93.50 95 ALA A C 1
ATOM 726 O O . ALA A 1 95 ? 7.102 5.185 1.531 1.00 93.50 95 ALA A O 1
ATOM 727 N N . ALA A 1 96 ? 6.002 6.013 -0.247 1.00 93.38 96 ALA A N 1
ATOM 728 C CA . ALA A 1 96 ? 4.967 6.704 0.518 1.00 93.38 96 ALA A CA 1
ATOM 729 C C . ALA A 1 96 ? 4.147 5.740 1.392 1.00 93.38 96 ALA A C 1
ATOM 731 O O . ALA A 1 96 ? 4.006 5.984 2.587 1.00 93.38 96 ALA A O 1
ATOM 732 N N . ALA A 1 97 ? 3.681 4.617 0.833 1.00 94.75 97 ALA A N 1
ATOM 733 C CA . ALA A 1 97 ? 2.925 3.610 1.580 1.00 94.75 97 ALA A CA 1
ATOM 734 C C . ALA A 1 97 ? 3.718 3.056 2.775 1.00 94.75 97 ALA A C 1
ATOM 736 O O . ALA A 1 97 ? 3.181 2.897 3.870 1.00 94.75 97 ALA A O 1
ATOM 737 N N . LEU A 1 98 ? 5.009 2.775 2.569 1.00 93.00 98 LEU A N 1
ATOM 738 C CA . LEU A 1 98 ? 5.894 2.281 3.621 1.00 93.00 98 LEU A CA 1
ATOM 739 C C . LEU A 1 98 ? 6.185 3.357 4.670 1.00 93.00 98 LEU A C 1
ATOM 741 O O . LEU A 1 98 ? 6.132 3.047 5.856 1.00 93.00 98 LEU A O 1
ATOM 745 N N . SER A 1 99 ? 6.454 4.599 4.262 1.00 91.38 99 SER A N 1
ATOM 746 C CA . SER A 1 99 ? 6.715 5.700 5.196 1.00 91.38 99 SER A CA 1
ATOM 747 C C . SER A 1 99 ? 5.513 5.935 6.103 1.00 91.38 99 SER A C 1
ATOM 749 O O . SER A 1 99 ? 5.661 5.892 7.318 1.00 91.38 99 SER A O 1
ATOM 751 N N . LEU A 1 100 ? 4.312 6.053 5.525 1.00 92.25 100 LEU A N 1
ATOM 752 C CA . LEU A 1 100 ? 3.072 6.207 6.288 1.00 92.25 100 LEU A CA 1
ATOM 753 C C . LEU A 1 100 ? 2.857 5.042 7.260 1.00 92.25 100 LEU A C 1
ATOM 755 O O . LEU A 1 100 ? 2.510 5.256 8.418 1.00 92.25 100 LEU A O 1
ATOM 759 N N . PHE A 1 101 ? 3.110 3.806 6.819 1.00 91.56 101 PHE A N 1
ATOM 760 C CA . PHE A 1 101 ? 3.007 2.635 7.685 1.00 91.56 101 PHE A CA 1
ATOM 761 C C . PHE A 1 101 ? 3.946 2.712 8.898 1.00 91.56 101 PHE A C 1
ATOM 763 O O . PHE A 1 101 ? 3.511 2.442 10.018 1.00 91.56 101 PHE A O 1
ATOM 770 N N . PHE A 1 102 ? 5.217 3.072 8.700 1.00 87.94 102 PHE A N 1
ATOM 771 C CA . PHE A 1 102 ? 6.187 3.163 9.796 1.00 87.94 102 PHE A CA 1
ATOM 772 C C . PHE A 1 102 ? 5.946 4.375 10.702 1.00 87.94 102 PHE A C 1
ATOM 774 O O . PHE A 1 102 ? 6.090 4.249 11.919 1.00 87.94 102 PHE A O 1
ATOM 781 N N . ASP A 1 103 ? 5.487 5.495 10.147 1.00 87.75 103 ASP A N 1
ATOM 782 C CA . ASP A 1 103 ? 5.075 6.669 10.920 1.00 87.75 103 ASP A CA 1
ATOM 783 C C . ASP A 1 103 ? 3.876 6.336 11.831 1.00 87.75 103 ASP A C 1
ATOM 785 O O . ASP A 1 103 ? 3.876 6.670 13.022 1.00 87.75 103 ASP A O 1
ATOM 789 N N . CYS A 1 104 ? 2.889 5.588 11.320 1.00 88.50 104 CYS A N 1
ATOM 790 C CA . CYS A 1 104 ? 1.761 5.085 12.115 1.00 88.50 104 CYS A CA 1
ATOM 791 C C . CYS A 1 104 ? 2.207 4.064 13.169 1.00 88.50 104 CYS A C 1
ATOM 793 O O . CYS A 1 104 ? 1.733 4.086 14.303 1.00 88.50 104 CYS A O 1
ATOM 795 N N . ALA A 1 105 ? 3.155 3.183 12.832 1.00 85.69 105 ALA A N 1
ATOM 796 C CA . ALA A 1 105 ? 3.690 2.202 13.775 1.00 85.69 105 ALA A CA 1
ATOM 797 C C . ALA A 1 105 ? 4.405 2.851 14.973 1.00 85.69 105 ALA A C 1
ATOM 799 O O . ALA A 1 105 ? 4.402 2.269 16.061 1.00 85.69 105 ALA A O 1
ATOM 800 N N . ALA A 1 106 ? 4.980 4.043 14.787 1.00 81.25 106 ALA A N 1
ATOM 801 C CA . ALA A 1 106 ? 5.608 4.836 15.842 1.00 81.25 106 ALA A CA 1
ATOM 802 C C . ALA A 1 106 ? 4.613 5.692 16.653 1.00 81.25 106 ALA A C 1
ATOM 804 O O . ALA A 1 106 ? 4.953 6.154 17.745 1.00 81.25 106 ALA A O 1
ATOM 805 N N . THR A 1 107 ? 3.404 5.923 16.132 1.00 84.25 107 THR A N 1
ATOM 806 C CA . THR A 1 107 ? 2.400 6.814 16.728 1.00 84.25 107 THR A CA 1
ATOM 807 C C . THR A 1 107 ? 1.108 6.062 17.052 1.00 84.25 107 THR A C 1
ATOM 809 O O . THR A 1 107 ? 0.993 5.506 18.145 1.00 84.25 107 THR A O 1
ATOM 812 N N . ASP A 1 108 ? 0.143 6.055 16.137 1.00 89.19 108 ASP A N 1
ATOM 813 C CA . ASP A 1 108 ? -1.088 5.270 16.198 1.00 89.19 108 ASP A CA 1
ATOM 814 C C . ASP A 1 108 ? -1.636 5.035 14.779 1.00 89.19 108 ASP A C 1
ATOM 816 O O . ASP A 1 108 ? -1.354 5.802 13.860 1.00 89.19 108 ASP A O 1
ATOM 820 N N . PHE A 1 109 ? -2.447 3.991 14.603 1.00 92.94 109 PHE A N 1
ATOM 821 C CA . PHE A 1 109 ? -3.155 3.733 13.346 1.00 92.94 109 PHE A CA 1
ATOM 822 C C . PHE A 1 109 ? -4.589 4.256 13.440 1.00 92.94 109 PHE A C 1
ATOM 824 O O . PHE A 1 109 ? -5.489 3.540 13.895 1.00 92.94 109 PHE A O 1
ATOM 831 N N . ASP A 1 110 ? -4.816 5.498 13.006 1.00 95.56 110 ASP A N 1
ATOM 832 C CA . ASP A 1 110 ? -6.166 6.026 12.792 1.00 95.56 110 ASP A CA 1
ATOM 833 C C . ASP A 1 110 ? -6.755 5.607 11.426 1.00 95.56 110 ASP A C 1
ATOM 835 O O . ASP A 1 110 ? -6.080 5.018 10.583 1.00 95.56 110 ASP A O 1
ATOM 839 N N . ALA A 1 111 ? -8.061 5.821 11.231 1.00 96.06 111 ALA A N 1
ATOM 840 C CA . ALA A 1 111 ? -8.767 5.336 10.043 1.00 96.06 111 ALA A CA 1
ATOM 841 C C . ALA A 1 111 ? -8.328 6.070 8.766 1.00 96.06 111 ALA A C 1
ATOM 843 O O . ALA A 1 111 ? -8.226 5.446 7.712 1.00 96.06 111 ALA A O 1
ATOM 844 N N . GLU A 1 112 ? -8.043 7.370 8.869 1.00 96.25 112 GLU A N 1
ATOM 845 C CA . GLU A 1 112 ? -7.590 8.204 7.753 1.00 96.25 112 GLU A CA 1
ATOM 846 C C . GLU A 1 112 ? -6.207 7.752 7.278 1.00 96.25 112 GLU A C 1
ATOM 848 O O . GLU A 1 112 ? -6.023 7.453 6.101 1.00 96.25 112 GLU A O 1
ATOM 853 N N . SER A 1 113 ? -5.276 7.552 8.207 1.00 95.62 113 SER A N 1
ATOM 854 C CA . SER A 1 113 ? -3.919 7.094 7.908 1.00 95.62 113 SER A CA 1
ATOM 855 C C . SER A 1 113 ? -3.903 5.699 7.274 1.00 95.62 113 SER A C 1
ATOM 857 O O . SER A 1 113 ? -3.141 5.437 6.344 1.00 95.62 113 SER A O 1
ATOM 859 N N . VAL A 1 114 ? -4.779 4.789 7.720 1.00 96.81 114 VAL A N 1
ATOM 860 C CA . VAL A 1 114 ? -4.948 3.470 7.077 1.00 96.81 114 VAL A CA 1
ATOM 861 C C . VAL A 1 114 ? -5.421 3.634 5.632 1.00 96.81 114 VAL A C 1
ATOM 863 O O . VAL A 1 114 ? -4.876 2.991 4.736 1.00 96.81 114 VAL A O 1
ATOM 866 N N . LEU A 1 115 ? -6.402 4.502 5.379 1.00 97.44 115 LEU A N 1
ATOM 867 C CA . LEU A 1 115 ? -6.873 4.779 4.021 1.00 97.44 115 LEU A CA 1
ATOM 868 C C . LEU A 1 115 ? -5.768 5.368 3.138 1.00 97.44 115 LEU A C 1
ATOM 870 O O . LEU A 1 115 ? -5.639 4.947 1.989 1.00 97.44 115 LEU A O 1
ATOM 874 N N . GLU A 1 116 ? -4.936 6.268 3.661 1.00 97.19 116 GLU A N 1
ATOM 875 C CA . GLU A 1 116 ? -3.787 6.811 2.926 1.00 97.19 116 GLU A CA 1
ATOM 876 C C . GLU A 1 116 ? -2.769 5.721 2.556 1.00 97.19 116 GLU A C 1
ATOM 878 O O . GLU A 1 116 ? -2.316 5.663 1.411 1.00 97.19 116 GLU A O 1
ATOM 883 N N . ILE A 1 117 ? -2.463 4.797 3.476 1.00 97.25 117 ILE A N 1
ATOM 884 C CA . ILE A 1 117 ? -1.579 3.648 3.209 1.00 97.25 117 ILE A CA 1
ATOM 885 C C . ILE A 1 117 ? -2.162 2.753 2.104 1.00 97.25 117 ILE A C 1
ATOM 887 O O . ILE A 1 117 ? -1.448 2.347 1.180 1.00 97.25 117 ILE A O 1
ATOM 891 N N . LEU A 1 118 ? -3.456 2.431 2.191 1.00 97.81 118 LEU A N 1
ATOM 892 C CA . LEU A 1 118 ? -4.174 1.610 1.210 1.00 97.81 118 LEU A CA 1
ATOM 893 C C . LEU A 1 118 ? -4.199 2.276 -0.169 1.00 97.81 118 LEU A C 1
ATOM 895 O O . LEU A 1 118 ? -3.962 1.598 -1.175 1.00 97.81 118 LEU A O 1
ATOM 899 N N . SER A 1 119 ? -4.447 3.586 -0.206 1.00 97.25 119 SER A N 1
ATOM 900 C CA . SER A 1 119 ? -4.402 4.388 -1.424 1.00 97.25 119 SER A CA 1
ATOM 901 C C . SER A 1 119 ? -3.011 4.329 -2.041 1.00 97.25 119 SER A C 1
ATOM 903 O O . SER A 1 119 ? -2.871 3.853 -3.163 1.00 97.25 119 SER A O 1
ATOM 905 N N . ALA A 1 120 ? -1.957 4.654 -1.286 1.00 96.81 120 ALA A N 1
ATOM 906 C CA . ALA A 1 120 ? -0.577 4.632 -1.776 1.00 96.81 120 ALA A CA 1
ATOM 907 C C . ALA A 1 120 ? -0.149 3.249 -2.312 1.00 96.81 120 ALA A C 1
ATOM 909 O O . ALA A 1 120 ? 0.546 3.155 -3.329 1.00 96.81 120 ALA A O 1
ATOM 910 N N . CYS A 1 121 ? -0.613 2.159 -1.688 1.00 97.00 121 CYS A N 1
ATOM 911 C CA . CYS A 1 121 ? -0.426 0.801 -2.211 1.00 97.00 121 CYS A CA 1
ATOM 912 C C . CYS A 1 121 ? -1.116 0.596 -3.569 1.00 97.00 121 CYS A C 1
ATOM 914 O O . CYS A 1 121 ? -0.531 -0.008 -4.472 1.00 97.00 121 CYS A O 1
ATOM 916 N N . TYR A 1 122 ? -2.346 1.096 -3.720 1.00 96.75 122 TYR A N 1
ATOM 917 C CA . TYR A 1 122 ? -3.075 1.068 -4.985 1.00 96.75 122 TYR A CA 1
ATOM 918 C C . TYR A 1 122 ? -2.360 1.883 -6.065 1.00 96.75 122 TYR A C 1
ATOM 920 O O . TYR A 1 122 ? -2.155 1.374 -7.167 1.00 96.75 122 TYR A O 1
ATOM 928 N N . GLU A 1 123 ? -1.903 3.097 -5.747 1.00 95.06 123 GLU A N 1
ATOM 929 C CA . GLU A 1 123 ? -1.171 3.946 -6.692 1.00 95.06 123 GLU A CA 1
ATOM 930 C C . GLU A 1 123 ? 0.114 3.281 -7.184 1.00 95.06 123 GLU A C 1
ATOM 932 O O . GLU A 1 123 ? 0.424 3.335 -8.373 1.00 95.06 123 GLU A O 1
ATOM 937 N N . ALA A 1 124 ? 0.853 2.615 -6.292 1.00 94.75 124 ALA A N 1
ATOM 938 C CA . ALA A 1 124 ? 2.086 1.930 -6.659 1.00 94.75 124 ALA A CA 1
ATOM 939 C C . ALA A 1 124 ? 1.836 0.865 -7.735 1.00 94.75 124 ALA A C 1
ATOM 941 O O . ALA A 1 124 ? 2.581 0.791 -8.713 1.00 94.75 124 ALA A O 1
ATOM 942 N N . VAL A 1 125 ? 0.764 0.082 -7.594 1.00 94.94 125 VAL A N 1
ATOM 943 C CA . VAL A 1 125 ? 0.372 -0.928 -8.586 1.00 94.94 125 VAL A CA 1
ATOM 944 C C . VAL A 1 125 ? -0.167 -0.266 -9.853 1.00 94.94 125 VAL A C 1
ATOM 946 O O . VAL A 1 125 ? 0.283 -0.601 -10.949 1.00 94.94 125 VAL A O 1
ATOM 949 N N . LEU A 1 126 ? -1.053 0.721 -9.720 1.00 93.56 126 LEU A N 1
ATOM 950 C CA . LEU A 1 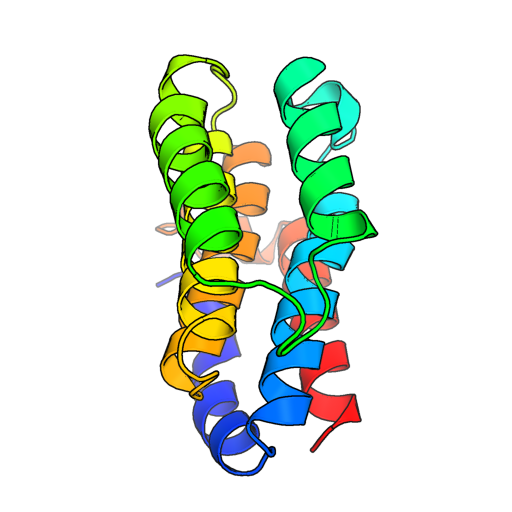126 ? -1.634 1.470 -10.835 1.00 93.56 126 LEU A CA 1
ATOM 951 C C . LEU A 1 126 ? -0.560 2.077 -11.752 1.00 93.56 126 LEU A C 1
ATOM 953 O O . LEU A 1 126 ? -0.622 1.938 -12.975 1.00 93.56 126 LEU A O 1
ATOM 957 N N . HIS A 1 127 ? 0.460 2.700 -11.163 1.00 91.44 127 HIS A N 1
ATOM 958 C CA . HIS A 1 127 ? 1.581 3.283 -11.891 1.00 91.44 127 HIS A CA 1
ATOM 959 C C . HIS A 1 127 ? 2.384 2.234 -12.666 1.00 91.44 127 HIS A C 1
ATOM 961 O O . HIS A 1 127 ? 2.834 2.499 -13.781 1.00 91.44 127 HIS A O 1
ATOM 967 N N . THR A 1 128 ? 2.533 1.026 -12.122 1.00 88.56 128 THR A N 1
ATOM 968 C CA . THR A 1 128 ? 3.233 -0.069 -12.816 1.00 88.56 128 THR A CA 1
ATOM 969 C C . THR A 1 128 ? 2.411 -0.701 -13.936 1.00 88.56 128 THR A C 1
ATOM 971 O O . THR A 1 128 ? 2.985 -1.205 -14.897 1.00 88.56 128 THR A O 1
ATOM 974 N N . GLU A 1 129 ? 1.083 -0.574 -13.888 1.00 89.75 129 GLU A N 1
ATOM 975 C CA . GLU A 1 129 ? 0.184 -0.887 -15.008 1.00 89.75 129 GLU A CA 1
ATOM 976 C C . GLU A 1 129 ? 0.207 0.198 -16.107 1.00 89.75 129 GLU A C 1
ATOM 978 O O . GLU A 1 129 ? -0.434 0.046 -17.147 1.00 89.75 129 GLU A O 1
ATOM 983 N N . GLY A 1 130 ? 0.949 1.296 -15.907 1.00 85.88 130 GLY A N 1
ATOM 984 C CA . GLY A 1 130 ? 1.042 2.407 -16.859 1.00 85.88 130 GLY A CA 1
ATOM 985 C C . GLY A 1 130 ? -0.245 3.229 -16.961 1.00 85.88 130 GLY A C 1
ATOM 986 O O . GLY A 1 130 ? -0.477 3.885 -17.979 1.00 85.88 130 GLY A O 1
ATOM 987 N N . LEU A 1 131 ? -1.090 3.172 -15.931 1.00 84.56 131 LEU A N 1
ATOM 988 C CA . LEU A 1 131 ? -2.368 3.869 -15.873 1.00 84.56 131 LEU A CA 1
ATOM 989 C C . LEU A 1 131 ? -2.252 5.185 -15.095 1.00 84.56 131 LEU A C 1
ATOM 991 O O . LEU A 1 131 ? -1.410 5.343 -14.214 1.00 84.56 131 LEU A O 1
ATOM 995 N N . SER A 1 132 ? -3.123 6.134 -15.438 1.00 75.88 132 SER A N 1
ATOM 996 C CA . SER A 1 132 ? -3.299 7.396 -14.714 1.00 75.88 132 SER A CA 1
ATOM 997 C C . SER A 1 132 ? -4.585 7.340 -13.891 1.00 75.88 132 SER A C 1
ATOM 999 O O . SER A 1 132 ? -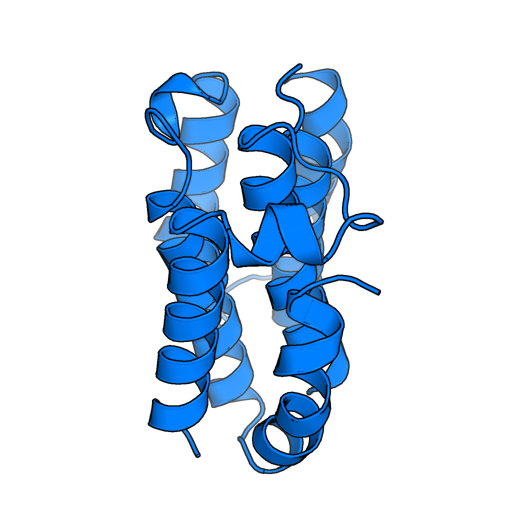5.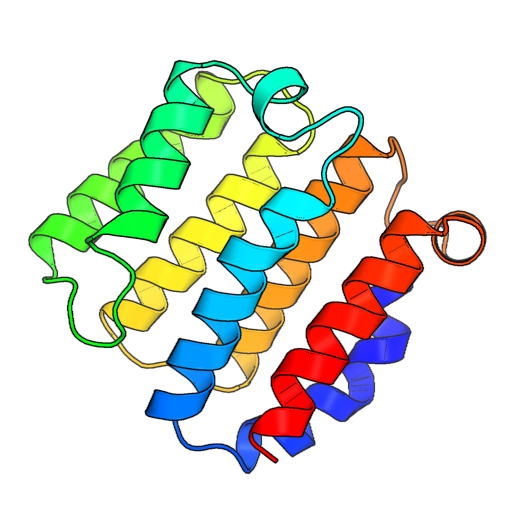612 6.902 -14.409 1.00 75.88 132 SER A O 1
ATOM 1001 N N . GLN A 1 133 ? -4.544 7.865 -12.662 1.00 67.25 133 GLN A N 1
ATOM 1002 C CA . GLN A 1 133 ? -5.689 8.004 -11.740 1.00 67.25 133 GLN A CA 1
ATOM 1003 C C . GLN A 1 133 ? -6.835 8.886 -12.271 1.00 67.25 133 GLN A C 1
ATOM 1005 O O . GLN A 1 133 ? -7.895 9.024 -11.653 1.00 67.25 133 GLN A O 1
ATOM 1010 N N . GLU A 1 134 ? -6.613 9.573 -13.391 1.00 71.00 134 GLU A N 1
ATOM 1011 C CA . GLU A 1 134 ? -7.607 10.457 -13.993 1.00 71.00 134 GLU A CA 1
ATOM 1012 C C . GLU A 1 134 ? -8.614 9.704 -14.875 1.00 71.00 134 GLU A C 1
ATOM 1014 O O . GLU 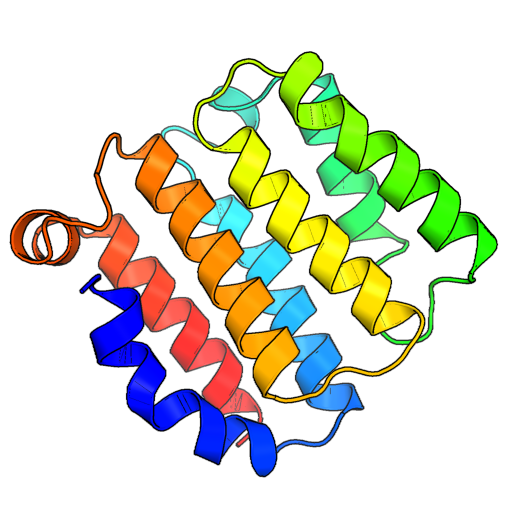A 1 134 ? -9.630 10.285 -15.264 1.00 71.00 134 GLU A O 1
ATOM 1019 N N . VAL A 1 135 ? -8.365 8.425 -15.188 1.00 80.00 135 VAL A N 1
ATOM 1020 C CA . VAL A 1 135 ? -9.145 7.665 -16.175 1.00 80.00 135 VAL A CA 1
ATOM 1021 C C . VAL A 1 135 ? -9.792 6.431 -15.545 1.00 80.00 135 VAL A C 1
ATOM 1023 O O . VAL A 1 135 ? -9.352 5.301 -15.748 1.00 80.00 135 VAL A O 1
ATOM 1026 N N . LEU A 1 136 ? -10.905 6.661 -14.841 1.00 82.50 136 LEU A N 1
ATOM 1027 C CA . LEU A 1 136 ? -11.701 5.629 -14.163 1.00 82.50 136 LEU A CA 1
ATOM 1028 C C . LEU A 1 136 ? -12.053 4.428 -15.057 1.00 82.50 136 LEU A C 1
ATOM 1030 O O . LEU A 1 136 ? -12.035 3.291 -14.593 1.00 82.50 136 LEU A O 1
ATOM 1034 N N . GLU A 1 137 ? -12.385 4.661 -16.330 1.00 81.69 137 GLU A N 1
ATOM 1035 C CA . GLU A 1 137 ? -12.720 3.587 -17.277 1.00 81.69 137 GLU A CA 1
ATOM 1036 C C . GLU A 1 137 ? -11.530 2.637 -17.483 1.00 81.69 137 GLU A C 1
ATOM 1038 O O . GLU A 1 137 ? -11.685 1.425 -17.368 1.00 81.69 137 GLU A O 1
ATOM 1043 N N . SER A 1 138 ? -10.324 3.183 -17.667 1.00 79.94 138 SER A N 1
ATOM 1044 C CA . SER A 1 138 ? -9.098 2.394 -17.833 1.00 79.94 138 SER A CA 1
ATOM 1045 C C . SER A 1 138 ? -8.730 1.601 -16.578 1.00 79.94 138 SER A C 1
ATOM 1047 O O . SER A 1 138 ? -8.199 0.499 -16.682 1.00 79.94 138 SER A O 1
ATOM 1049 N N . GLU A 1 139 ? -9.000 2.152 -15.394 1.00 85.62 139 GLU A N 1
ATOM 1050 C CA . GLU A 1 139 ? -8.815 1.449 -14.119 1.00 85.62 139 GLU A CA 1
ATOM 1051 C C . GLU A 1 139 ? -9.830 0.314 -13.948 1.00 85.62 139 GLU A C 1
ATOM 1053 O O . GLU A 1 139 ? -9.477 -0.779 -13.510 1.00 85.62 139 GLU A O 1
ATOM 1058 N N . THR A 1 140 ? -11.085 0.567 -14.325 1.00 83.88 140 THR A N 1
ATOM 1059 C CA . THR A 1 140 ? -12.185 -0.404 -14.231 1.00 83.88 140 THR A CA 1
ATOM 1060 C C . THR A 1 140 ? -11.958 -1.594 -15.161 1.00 83.88 140 THR A C 1
ATOM 1062 O O . THR A 1 140 ? -12.203 -2.732 -14.766 1.00 83.88 140 THR A O 1
ATOM 1065 N N . ASP A 1 141 ? -11.442 -1.346 -16.364 1.00 87.88 141 ASP A N 1
ATOM 1066 C CA . ASP A 1 141 ? -11.118 -2.387 -17.343 1.00 87.88 141 ASP A CA 1
ATOM 1067 C C . ASP A 1 141 ? -9.818 -3.150 -17.004 1.00 87.88 141 ASP A C 1
ATOM 1069 O O . ASP A 1 141 ? -9.497 -4.153 -17.650 1.00 87.88 141 ASP A O 1
ATOM 1073 N N . ASN A 1 142 ? -9.057 -2.711 -15.991 1.00 91.00 142 ASN A N 1
ATOM 1074 C CA . ASN A 1 142 ? -7.858 -3.402 -15.529 1.00 91.00 142 ASN A CA 1
ATOM 1075 C C . ASN A 1 142 ? -8.189 -4.394 -14.397 1.00 91.00 142 ASN A C 1
ATOM 1077 O O . ASN A 1 142 ? -8.383 -4.029 -13.233 1.00 91.00 142 ASN A O 1
ATOM 1081 N N . ASP A 1 143 ? -8.165 -5.687 -14.733 1.00 92.69 143 ASP A N 1
ATOM 1082 C CA . ASP A 1 143 ? -8.392 -6.787 -13.785 1.00 92.69 143 ASP A CA 1
ATOM 1083 C C . ASP A 1 143 ? -7.468 -6.736 -12.557 1.00 92.69 143 ASP A C 1
ATOM 1085 O O . ASP A 1 143 ? -7.824 -7.227 -11.487 1.00 92.69 143 ASP A O 1
ATOM 1089 N N . ASN A 1 144 ? -6.254 -6.200 -12.691 1.00 93.62 144 ASN A N 1
ATOM 1090 C CA . ASN A 1 144 ? -5.295 -6.127 -11.596 1.00 93.62 144 ASN A CA 1
ATOM 1091 C C . ASN A 1 144 ? -5.699 -5.078 -10.556 1.00 93.62 144 ASN A C 1
ATOM 1093 O O . ASN A 1 144 ? -5.709 -5.379 -9.363 1.00 93.62 144 ASN A O 1
ATOM 1097 N N . CYS A 1 145 ? -6.092 -3.889 -11.020 1.00 92.75 145 CYS A N 1
ATOM 1098 C CA . CYS A 1 145 ? -6.605 -2.805 -10.184 1.00 92.75 145 CYS A CA 1
ATOM 1099 C C . CYS A 1 145 ? -7.865 -3.243 -9.430 1.00 92.75 145 CYS A C 1
ATOM 1101 O O . CYS A 1 145 ? -7.934 -3.104 -8.208 1.00 92.75 145 CYS A O 1
ATOM 1103 N N . SER A 1 146 ? -8.820 -3.858 -10.135 1.00 93.81 146 SER A N 1
ATOM 1104 C CA . SER A 1 146 ? -10.046 -4.377 -9.518 1.00 93.81 146 SER A CA 1
ATOM 1105 C C . SER A 1 146 ? -9.752 -5.443 -8.457 1.00 93.81 146 SER A C 1
ATOM 1107 O O . SER A 1 146 ? -10.251 -5.355 -7.337 1.00 93.81 146 SER A O 1
ATOM 1109 N N . ARG A 1 147 ? -8.871 -6.409 -8.754 1.00 96.44 147 ARG A N 1
ATOM 1110 C CA . ARG A 1 147 ? -8.504 -7.456 -7.787 1.00 96.44 147 ARG A CA 1
ATOM 1111 C C . ARG A 1 147 ? -7.764 -6.917 -6.563 1.00 96.44 147 ARG A C 1
ATOM 1113 O O . ARG A 1 147 ? -7.889 -7.511 -5.495 1.00 96.44 147 ARG A O 1
ATOM 1120 N N . LEU A 1 148 ? -6.971 -5.854 -6.706 1.00 96.88 148 LEU A N 1
ATOM 1121 C CA . LEU A 1 148 ? -6.294 -5.225 -5.571 1.00 96.88 148 LEU A CA 1
ATOM 1122 C C . LEU A 1 148 ? -7.304 -4.556 -4.635 1.00 96.88 148 LEU A C 1
ATOM 1124 O O . LEU A 1 148 ? -7.212 -4.729 -3.424 1.00 96.88 148 LEU A O 1
ATOM 1128 N N . ILE A 1 149 ? -8.292 -3.852 -5.186 1.00 95.81 149 ILE A N 1
ATOM 1129 C CA . ILE A 1 149 ? -9.382 -3.257 -4.401 1.00 95.81 149 ILE A CA 1
ATOM 1130 C C . ILE A 1 149 ? -10.192 -4.338 -3.685 1.00 95.81 149 ILE A C 1
ATOM 1132 O O . ILE A 1 149 ? -10.445 -4.212 -2.488 1.00 95.81 149 ILE A O 1
ATOM 1136 N N . ASP A 1 150 ? -10.554 -5.415 -4.386 1.00 96.69 150 ASP A N 1
ATOM 1137 C CA . ASP A 1 150 ? -11.276 -6.538 -3.781 1.00 96.69 150 ASP A CA 1
ATOM 1138 C C . ASP A 1 150 ? -10.470 -7.159 -2.632 1.00 96.69 150 ASP A C 1
ATOM 1140 O O . ASP A 1 150 ? -11.023 -7.454 -1.575 1.00 96.69 150 ASP A O 1
ATOM 1144 N N . PHE A 1 151 ? -9.153 -7.303 -2.809 1.00 98.06 151 PHE A N 1
ATOM 1145 C CA . PHE A 1 151 ? -8.253 -7.771 -1.759 1.00 98.06 151 PHE A CA 1
ATOM 1146 C C . PHE A 1 151 ? -8.207 -6.817 -0.559 1.00 98.06 151 PHE A C 1
ATOM 1148 O O . PHE A 1 151 ? -8.328 -7.274 0.576 1.00 98.06 151 PHE A O 1
ATOM 1155 N N . GLN A 1 152 ? -8.062 -5.507 -0.780 1.00 97.81 152 GLN A N 1
ATOM 1156 C CA . GLN A 1 152 ? -8.060 -4.512 0.299 1.00 97.81 152 GLN A CA 1
ATOM 1157 C C . GLN A 1 152 ? -9.364 -4.569 1.102 1.00 97.81 152 GLN A C 1
ATOM 1159 O O . GLN A 1 152 ? -9.339 -4.619 2.332 1.00 97.81 152 GLN A O 1
ATOM 1164 N N . TRP A 1 153 ? -10.500 -4.646 0.409 1.00 97.31 153 TRP A N 1
ATOM 1165 C CA . TRP A 1 153 ? -11.807 -4.761 1.044 1.00 97.31 153 TRP A CA 1
ATOM 1166 C C . TRP A 1 153 ? -11.989 -6.079 1.807 1.00 97.31 153 TRP A C 1
ATOM 1168 O O . TRP A 1 153 ? -12.521 -6.091 2.921 1.00 97.31 153 TRP A O 1
ATOM 1178 N N . GLU A 1 154 ? -11.517 -7.194 1.249 1.00 97.44 154 GLU A N 1
ATOM 1179 C CA . GLU A 1 154 ? -11.526 -8.488 1.932 1.00 97.44 154 GLU A CA 1
ATOM 1180 C C . GLU A 1 154 ? -10.714 -8.436 3.232 1.00 97.44 154 GLU A C 1
ATOM 1182 O O . GLU A 1 154 ? -11.152 -8.974 4.245 1.00 97.44 154 GLU A O 1
ATOM 1187 N N . VAL A 1 155 ? -9.556 -7.769 3.234 1.00 97.38 155 VAL A N 1
ATOM 1188 C CA . VAL A 1 155 ? -8.756 -7.594 4.453 1.00 97.38 155 VAL A CA 1
ATOM 1189 C C . VAL A 1 155 ? -9.522 -6.768 5.485 1.00 97.38 155 VAL A C 1
ATOM 1191 O O . VAL A 1 155 ? -9.660 -7.231 6.612 1.00 97.38 155 VAL A O 1
ATOM 1194 N N . ILE A 1 156 ? -10.077 -5.606 5.116 1.00 96.56 156 ILE A N 1
ATOM 1195 C CA . ILE A 1 156 ? -10.835 -4.740 6.043 1.00 96.56 156 ILE A CA 1
ATOM 1196 C C . ILE A 1 156 ? -11.996 -5.506 6.692 1.00 96.56 156 ILE A C 1
ATOM 1198 O O . ILE A 1 156 ? -12.146 -5.522 7.912 1.00 96.56 156 ILE A O 1
ATOM 1202 N N . THR A 1 157 ? -12.805 -6.186 5.880 1.00 95.75 157 THR A N 1
ATOM 1203 C CA . THR A 1 157 ? -14.038 -6.847 6.343 1.00 95.75 157 THR A CA 1
ATOM 1204 C C . THR A 1 157 ? -13.814 -8.088 7.203 1.00 95.75 157 THR A C 1
ATOM 1206 O O . THR A 1 157 ? -14.751 -8.550 7.846 1.00 95.75 157 THR A O 1
ATOM 1209 N N . ARG A 1 158 ? -12.592 -8.630 7.276 1.00 95.50 158 ARG A N 1
ATOM 1210 C CA . ARG A 1 158 ? -12.256 -9.702 8.233 1.00 95.50 158 ARG A CA 1
ATOM 1211 C C . ARG A 1 158 ? -12.214 -9.220 9.686 1.00 95.50 158 ARG A C 1
ATOM 1213 O O . ARG A 1 158 ? -12.277 -10.062 10.580 1.00 95.50 158 ARG A O 1
ATOM 1220 N N . PHE A 1 159 ? -12.084 -7.911 9.903 1.00 91.75 159 PHE A N 1
ATOM 1221 C CA . PHE A 1 159 ? -11.963 -7.285 11.225 1.00 91.75 159 PHE A CA 1
ATOM 1222 C C . PHE A 1 159 ? -13.186 -6.442 11.623 1.00 91.75 159 PHE A C 1
ATOM 1224 O O . PHE A 1 159 ? -13.247 -5.987 12.762 1.00 91.75 159 PHE A O 1
ATOM 1231 N N . ALA A 1 160 ? -14.135 -6.233 10.705 1.00 82.38 160 ALA A N 1
ATOM 1232 C CA . ALA A 1 160 ? -15.388 -5.507 10.936 1.00 82.38 160 ALA A CA 1
ATOM 1233 C C . ALA A 1 160 ? -16.497 -6.428 11.473 1.00 82.38 160 ALA A C 1
ATOM 1235 O O . ALA A 1 160 ? -17.273 -5.977 12.346 1.00 82.38 160 ALA A O 1
#